Protein AF-A0A6C2YKM4-F1 (afdb_monomer_lite)

Organism: NCBI:txid692036

Secondary structure (DSSP, 8-state):
-PPPP-PPPP----HHHHHHHHHHHHHHHHHHHSPP-HHHHHHHH-SHHHHHHHHHHHHHHHHHHHHHHHHHS---HHHHHHHHHHHHHHHHHHHHHHGGGTPPP-HHHHHHHHHHHHHHHHHHHS--TTTS-----PPPPP-

Foldseek 3Di:
DDDDDDDPDAQDFPPVLVVVLVVLLVVVLCVLQDDDDPVVLCVPQNDPVRSVVVVLVCLLQSLLVSLLSLLPGRDPPVSSVVSLVVQLVVLQVSLVSSVVNPDHRDPVSSVSNVNSNVVSVVVSPDPPVPVPPDDPPPDPDDD

Radius of gyration: 21.61 Å; chains: 1; bounding box: 68×40×67 Å

Structure (mmCIF, N/CA/C/O backbone):
data_AF-A0A6C2YKM4-F1
#
_entry.id   AF-A0A6C2YKM4-F1
#
loop_
_atom_site.group_PDB
_atom_site.id
_atom_site.type_symbol
_atom_site.label_atom_id
_atom_site.label_alt_id
_atom_site.label_comp_id
_atom_site.label_asym_id
_atom_site.label_entity_id
_atom_site.label_seq_id
_atom_site.pdbx_PDB_ins_code
_atom_site.Cartn_x
_atom_site.Cartn_y
_atom_site.Cartn_z
_atom_site.occupancy
_atom_site.B_iso_or_equiv
_atom_site.auth_seq_id
_atom_site.auth_comp_id
_atom_site.auth_asym_id
_atom_site.auth_atom_id
_atom_site.pdbx_PDB_model_num
ATOM 1 N N . MET A 1 1 ? -35.076 10.385 41.468 1.00 75.00 1 MET A N 1
ATOM 2 C CA . MET A 1 1 ? -34.398 9.141 41.045 1.00 75.00 1 MET A CA 1
ATOM 3 C C . MET A 1 1 ? -33.679 9.473 39.742 1.00 75.00 1 MET A C 1
ATOM 5 O O . MET A 1 1 ? -34.368 9.741 38.770 1.00 75.00 1 MET A O 1
ATOM 9 N N . MET A 1 2 ? -32.351 9.639 39.740 1.00 77.88 2 MET A N 1
ATOM 10 C CA . MET A 1 2 ? -31.597 9.897 38.499 1.00 77.88 2 MET A CA 1
ATOM 11 C C . MET A 1 2 ? -31.280 8.558 37.834 1.00 77.88 2 MET A C 1
ATOM 13 O O . MET A 1 2 ? -30.784 7.659 38.513 1.00 77.88 2 MET A O 1
ATOM 17 N N . GLU A 1 3 ? -31.559 8.417 36.538 1.00 72.44 3 GLU A N 1
ATOM 18 C CA . GLU A 1 3 ? -31.054 7.278 35.771 1.00 72.44 3 GLU A CA 1
ATOM 19 C C . GLU A 1 3 ? -29.518 7.331 35.713 1.00 72.44 3 GLU A C 1
ATOM 21 O O . GLU A 1 3 ? -28.947 8.400 35.470 1.00 72.44 3 GLU A O 1
ATOM 26 N N . PRO A 1 4 ? -28.827 6.201 35.941 1.00 82.44 4 PRO A N 1
ATOM 27 C CA . PRO A 1 4 ? -27.382 6.145 35.810 1.00 82.44 4 PRO A CA 1
ATOM 28 C C . PRO A 1 4 ? -26.966 6.386 34.348 1.00 82.44 4 PRO A C 1
ATOM 30 O O . PRO A 1 4 ? -27.645 5.925 33.427 1.00 82.44 4 PRO A O 1
ATOM 33 N N . PRO A 1 5 ? -25.836 7.075 34.108 1.00 83.31 5 PRO A N 1
ATOM 34 C CA . PRO A 1 5 ? -25.345 7.337 32.762 1.00 83.31 5 PRO A CA 1
ATOM 35 C C . PRO A 1 5 ? -25.092 6.021 32.016 1.00 83.31 5 PRO A C 1
ATOM 37 O O . PRO A 1 5 ? -24.329 5.166 32.468 1.00 83.31 5 PRO A O 1
ATOM 40 N N . ILE A 1 6 ? -25.734 5.865 30.856 1.00 82.50 6 ILE A N 1
ATOM 41 C CA . ILE A 1 6 ? -25.564 4.699 29.985 1.00 82.50 6 ILE A CA 1
ATOM 42 C C . ILE A 1 6 ? -24.111 4.672 29.504 1.00 82.50 6 ILE A C 1
ATOM 44 O O . ILE A 1 6 ? -23.688 5.519 28.715 1.00 82.50 6 ILE A O 1
ATOM 48 N N . ALA A 1 7 ? -23.337 3.692 29.973 1.00 81.50 7 ALA A N 1
ATOM 49 C CA . ALA A 1 7 ? -21.963 3.511 29.530 1.00 81.50 7 ALA A CA 1
ATOM 50 C C . ALA A 1 7 ? -21.922 3.269 28.005 1.00 81.50 7 ALA A C 1
ATOM 52 O O . ALA A 1 7 ? -22.708 2.462 27.489 1.00 81.50 7 ALA A O 1
ATOM 53 N N . PRO A 1 8 ? -21.018 3.933 27.260 1.00 76.50 8 PRO A N 1
ATOM 54 C CA . PRO A 1 8 ? -20.894 3.721 25.826 1.00 76.50 8 PRO A CA 1
ATOM 55 C C . PRO A 1 8 ? -20.574 2.251 25.547 1.00 76.50 8 PRO A C 1
ATOM 57 O O . PRO A 1 8 ? -19.627 1.686 26.099 1.00 76.50 8 PRO A O 1
ATOM 60 N N . ARG A 1 9 ? -21.378 1.615 24.686 1.00 69.19 9 ARG A N 1
ATOM 61 C CA . ARG A 1 9 ? -21.149 0.219 24.302 1.00 69.19 9 ARG A CA 1
ATOM 62 C C . ARG A 1 9 ? -19.767 0.102 23.647 1.00 69.19 9 ARG A C 1
ATOM 64 O O . ARG A 1 9 ? -19.455 0.903 22.764 1.00 69.19 9 ARG A O 1
ATOM 71 N N . PRO A 1 10 ? -18.946 -0.891 24.026 1.00 67.56 10 PRO A N 1
ATOM 72 C CA . PRO A 1 10 ? -17.662 -1.102 23.377 1.00 67.56 10 PRO A CA 1
ATOM 73 C C . PRO A 1 10 ? -17.886 -1.391 21.888 1.00 67.56 10 PRO A C 1
ATOM 75 O O . PRO A 1 10 ? -18.655 -2.287 21.530 1.00 67.56 10 PRO A O 1
ATOM 78 N N . ASN A 1 11 ? -17.214 -0.628 21.022 1.00 68.12 11 ASN A N 1
ATOM 79 C CA . ASN A 1 11 ? -17.218 -0.863 19.579 1.00 68.12 11 ASN A CA 1
ATOM 80 C C . ASN A 1 11 ? -16.630 -2.251 19.310 1.00 68.12 11 ASN A C 1
ATOM 82 O O . ASN A 1 11 ? -15.418 -2.451 19.405 1.00 68.12 11 ASN A O 1
ATOM 86 N N . ARG A 1 12 ? -17.485 -3.225 18.989 1.00 66.81 12 ARG A N 1
ATOM 87 C CA . ARG A 1 12 ? -17.019 -4.537 18.545 1.00 66.81 12 ARG A CA 1
ATOM 88 C C . ARG A 1 12 ? -16.409 -4.376 17.151 1.00 66.81 12 ARG A C 1
ATOM 90 O O . ARG A 1 12 ? -17.047 -3.769 16.292 1.00 66.81 12 ARG A O 1
ATOM 97 N N . PRO A 1 13 ? -15.202 -4.908 16.902 1.00 64.81 13 PRO A N 1
ATOM 98 C CA . PRO A 1 13 ? -14.590 -4.817 15.587 1.00 64.81 13 PRO A CA 1
ATOM 99 C C . PRO A 1 13 ? -15.487 -5.519 14.564 1.00 64.81 13 PRO A C 1
ATOM 101 O O . PRO A 1 13 ? -15.888 -6.672 14.755 1.00 64.81 13 PRO A O 1
ATOM 104 N N . HIS A 1 14 ? -15.809 -4.826 13.471 1.00 78.31 14 HIS A N 1
ATOM 105 C CA . HIS A 1 14 ? -16.572 -5.411 12.373 1.00 78.31 14 HIS A CA 1
ATOM 106 C C . HIS A 1 14 ? -15.719 -6.458 11.652 1.00 78.31 14 HIS A C 1
ATOM 108 O O . HIS A 1 14 ? -14.933 -6.140 10.759 1.00 78.31 14 HIS A O 1
ATOM 114 N N . ARG A 1 15 ? -15.897 -7.725 12.044 1.00 86.81 15 ARG A N 1
ATOM 115 C CA . ARG A 1 15 ? -15.154 -8.882 11.517 1.00 86.81 15 ARG A CA 1
ATOM 116 C C . ARG A 1 15 ? -15.182 -8.959 9.987 1.00 86.81 15 ARG A C 1
ATOM 118 O O . ARG A 1 15 ? -14.163 -9.275 9.392 1.00 86.81 15 ARG A O 1
ATOM 125 N N . GLY A 1 16 ? -16.307 -8.607 9.358 1.00 91.69 16 GLY A N 1
ATOM 126 C CA . GLY A 1 16 ? -16.441 -8.605 7.896 1.00 91.69 16 GLY A CA 1
ATOM 127 C C . GLY A 1 16 ? -15.532 -7.590 7.195 1.00 91.69 16 GLY A C 1
ATOM 128 O O . GLY A 1 16 ? -14.876 -7.934 6.220 1.00 91.69 16 GLY A O 1
ATOM 129 N N . GLY A 1 17 ? -15.429 -6.365 7.723 1.00 92.06 17 GLY A N 1
ATOM 130 C CA . GLY A 1 17 ? -14.551 -5.338 7.152 1.00 92.06 17 GLY A CA 1
ATOM 131 C C . GLY A 1 17 ? -13.072 -5.691 7.308 1.00 92.06 17 GLY A C 1
ATOM 132 O O . GLY A 1 17 ? -12.294 -5.515 6.376 1.00 92.06 17 GLY A O 1
ATOM 133 N N . LEU A 1 18 ? -12.698 -6.258 8.460 1.00 93.62 18 LEU A N 1
ATOM 134 C CA . LEU A 1 18 ? -11.339 -6.750 8.687 1.00 93.62 18 LEU A CA 1
ATOM 135 C C . LEU A 1 18 ? -10.991 -7.921 7.759 1.00 93.62 18 LEU A C 1
ATOM 137 O O . LEU A 1 18 ? -9.912 -7.925 7.178 1.00 93.62 18 LEU A O 1
ATOM 141 N N . LEU A 1 19 ? -11.900 -8.888 7.601 1.00 95.62 19 LEU A N 1
ATOM 142 C CA . LEU A 1 19 ? -11.707 -10.013 6.689 1.00 95.62 19 LEU A CA 1
ATOM 143 C C . LEU A 1 19 ? -11.518 -9.521 5.251 1.00 95.62 19 LEU A C 1
ATOM 145 O O . LEU A 1 19 ? -10.563 -9.919 4.595 1.00 95.62 19 LEU A O 1
ATOM 149 N N . LEU A 1 20 ? -12.378 -8.609 4.789 1.00 95.81 20 LEU A N 1
ATOM 150 C CA . LEU A 1 20 ? -12.256 -8.003 3.465 1.00 95.81 20 LEU A CA 1
ATOM 151 C C . LEU A 1 20 ? -10.909 -7.290 3.289 1.00 95.81 20 LEU A C 1
ATOM 153 O O . LEU A 1 20 ? -10.250 -7.476 2.271 1.00 95.81 20 LEU A O 1
ATOM 157 N N . PHE A 1 21 ? -10.476 -6.518 4.288 1.00 96.12 21 PHE A N 1
ATOM 158 C CA . PHE A 1 21 ? -9.173 -5.856 4.263 1.00 96.12 21 PHE A CA 1
ATOM 159 C C . PHE A 1 21 ? -8.021 -6.852 4.132 1.00 96.12 21 PHE A C 1
ATOM 161 O O . PHE A 1 21 ? -7.154 -6.659 3.287 1.00 96.12 21 PHE A O 1
ATOM 168 N N . VAL A 1 22 ? -8.026 -7.929 4.921 1.00 97.38 22 VAL A N 1
ATOM 169 C CA . VAL A 1 22 ? -6.989 -8.970 4.857 1.00 97.38 22 VAL A CA 1
ATOM 170 C C . VAL A 1 22 ? -6.984 -9.663 3.495 1.00 97.38 22 VAL A C 1
ATOM 172 O O . VAL A 1 22 ? -5.915 -9.859 2.927 1.00 97.38 22 VAL A O 1
ATOM 175 N N . LEU A 1 23 ? -8.157 -9.994 2.948 1.00 97.88 23 LEU A N 1
ATOM 176 C CA . LEU A 1 23 ? -8.268 -10.633 1.635 1.00 97.88 23 LEU A CA 1
ATOM 177 C C . LEU A 1 23 ? -7.737 -9.732 0.515 1.00 97.88 23 LEU A C 1
ATOM 179 O O . LEU A 1 23 ? -6.979 -10.198 -0.331 1.00 97.88 23 LEU A O 1
ATOM 183 N N . ILE A 1 24 ? -8.090 -8.443 0.525 1.00 97.81 24 ILE A N 1
ATOM 184 C CA . ILE A 1 24 ? -7.601 -7.486 -0.476 1.00 97.81 24 ILE A CA 1
ATOM 185 C C . ILE A 1 24 ? -6.102 -7.246 -0.301 1.00 97.81 24 ILE A C 1
ATOM 187 O O . ILE A 1 24 ? -5.388 -7.203 -1.298 1.00 97.81 24 ILE A O 1
ATOM 191 N N . LEU A 1 25 ? -5.608 -7.130 0.936 1.00 97.94 25 LEU A N 1
ATOM 192 C CA . LEU A 1 25 ? -4.178 -6.984 1.199 1.00 97.94 25 LEU A CA 1
ATOM 193 C C . LEU A 1 25 ? -3.405 -8.194 0.666 1.00 97.94 25 LEU A C 1
ATOM 195 O O . LEU A 1 25 ? -2.441 -8.007 -0.061 1.00 97.94 25 LEU A O 1
ATOM 199 N N . ALA A 1 26 ? -3.868 -9.415 0.944 1.00 97.88 26 ALA A N 1
ATOM 200 C CA . ALA A 1 26 ? -3.243 -10.634 0.441 1.00 97.88 26 ALA A CA 1
ATOM 201 C C . ALA A 1 26 ? -3.269 -10.710 -1.095 1.00 97.88 26 ALA A C 1
ATOM 203 O O . ALA A 1 26 ? -2.247 -11.004 -1.715 1.00 97.88 26 ALA A O 1
ATOM 204 N N . ALA A 1 27 ? -4.409 -10.400 -1.722 1.00 97.62 27 ALA A N 1
ATOM 205 C CA . ALA A 1 27 ? -4.521 -10.349 -3.180 1.00 97.62 27 ALA A CA 1
ATOM 206 C C . ALA A 1 27 ? -3.569 -9.306 -3.787 1.00 97.62 27 ALA A C 1
ATOM 208 O O . ALA A 1 27 ? -2.927 -9.565 -4.803 1.00 97.62 27 ALA A O 1
ATOM 209 N N . TRP A 1 28 ? -3.432 -8.150 -3.136 1.00 97.62 28 TRP A N 1
ATOM 210 C CA . TRP A 1 28 ? -2.489 -7.107 -3.522 1.00 97.62 28 TRP A CA 1
ATOM 211 C C . TRP A 1 28 ? -1.033 -7.571 -3.404 1.00 97.62 28 TRP A C 1
ATOM 213 O O . TRP A 1 28 ? -0.261 -7.379 -4.339 1.00 97.62 28 TRP A O 1
ATOM 223 N N . THR A 1 29 ? -0.660 -8.250 -2.313 1.00 96.25 29 THR A N 1
ATOM 224 C CA . THR A 1 29 ? 0.680 -8.8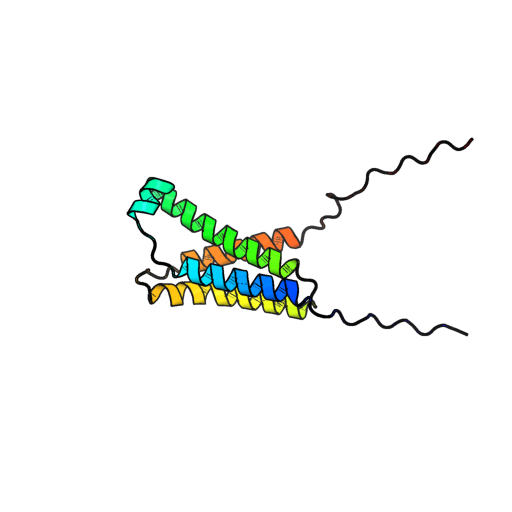39 -2.144 1.00 96.25 29 THR A CA 1
ATOM 225 C C . THR A 1 29 ? 0.998 -9.832 -3.262 1.00 96.25 29 THR A C 1
ATOM 227 O O . THR A 1 29 ? 2.083 -9.778 -3.841 1.00 96.25 29 THR A O 1
ATOM 230 N N . VAL A 1 30 ? 0.046 -10.711 -3.598 1.00 95.94 30 VAL A N 1
ATOM 231 C CA . VAL A 1 30 ? 0.200 -11.674 -4.697 1.00 95.94 30 VAL A CA 1
ATOM 232 C C . VAL A 1 30 ? 0.383 -10.944 -6.025 1.00 95.94 30 VAL A C 1
ATOM 234 O O . VAL A 1 30 ? 1.302 -11.273 -6.764 1.00 95.94 30 VAL A O 1
ATOM 237 N N . ALA A 1 31 ? -0.428 -9.924 -6.310 1.00 94.00 31 ALA A N 1
ATOM 238 C CA . ALA A 1 31 ? -0.314 -9.141 -7.539 1.00 94.00 31 ALA A CA 1
ATOM 239 C C . ALA A 1 31 ? 1.030 -8.394 -7.655 1.00 94.00 31 ALA A C 1
ATOM 241 O O . ALA A 1 31 ? 1.589 -8.316 -8.746 1.00 94.00 31 ALA A O 1
ATOM 242 N N . LEU A 1 32 ? 1.575 -7.880 -6.546 1.00 92.38 32 LEU A N 1
ATOM 243 C CA . LEU A 1 32 ? 2.895 -7.235 -6.522 1.00 92.38 32 LEU A CA 1
ATOM 244 C C . LEU A 1 32 ? 4.030 -8.221 -6.830 1.00 92.38 32 LEU A C 1
ATOM 246 O O . LEU A 1 32 ? 4.969 -7.879 -7.553 1.00 92.38 32 LEU A O 1
ATOM 250 N N . CYS A 1 33 ? 3.937 -9.435 -6.285 1.00 93.50 33 CYS A N 1
ATOM 251 C CA . CYS A 1 33 ? 4.947 -10.480 -6.459 1.00 93.50 33 CYS A CA 1
ATOM 252 C C . CYS A 1 33 ? 4.781 -11.266 -7.765 1.00 93.50 33 CYS A C 1
ATOM 254 O O . CYS A 1 33 ? 5.707 -11.961 -8.179 1.00 93.50 33 CYS A O 1
ATOM 256 N N . ALA A 1 34 ? 3.618 -11.177 -8.412 1.00 92.06 34 ALA A N 1
ATOM 257 C CA . ALA A 1 34 ? 3.353 -11.895 -9.643 1.00 92.06 34 ALA A CA 1
ATOM 258 C C . ALA A 1 34 ? 4.321 -11.437 -10.751 1.00 92.06 34 ALA A C 1
ATOM 260 O O . ALA A 1 34 ? 4.496 -10.229 -10.968 1.00 92.06 34 ALA A O 1
ATOM 261 N N . PRO A 1 35 ? 4.947 -12.379 -11.478 1.00 88.31 35 PRO A N 1
ATOM 262 C CA . PRO A 1 35 ? 5.768 -12.034 -12.624 1.00 88.31 35 PRO A CA 1
ATOM 263 C C . PRO A 1 35 ? 4.897 -11.344 -13.677 1.00 88.31 35 PRO A C 1
ATOM 265 O O . PRO A 1 35 ? 3.812 -1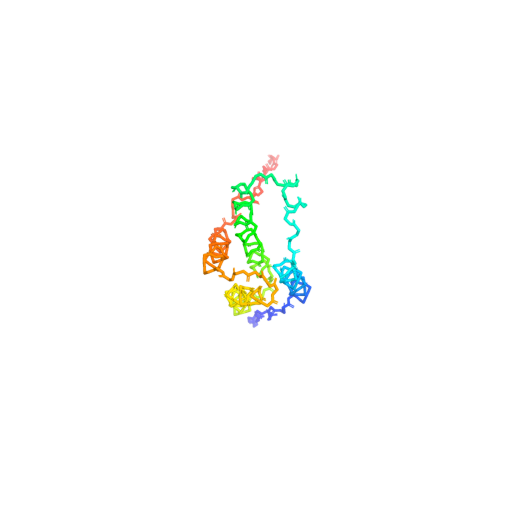1.812 -14.020 1.00 88.31 35 PRO A O 1
ATOM 268 N N . VAL A 1 36 ? 5.377 -10.211 -14.187 1.00 85.38 36 VAL A N 1
ATOM 269 C CA . VAL A 1 36 ? 4.682 -9.460 -15.235 1.00 85.38 36 VAL A CA 1
ATOM 270 C C . VAL A 1 36 ? 5.255 -9.851 -16.585 1.00 85.38 36 VAL A C 1
ATOM 272 O O . VAL A 1 36 ? 6.430 -9.599 -16.861 1.00 85.38 36 VAL A O 1
ATOM 275 N N . ASP A 1 37 ? 4.402 -10.405 -17.442 1.00 89.94 37 ASP A N 1
ATOM 276 C CA . ASP A 1 37 ? 4.723 -10.607 -18.847 1.00 89.94 37 ASP A CA 1
ATOM 277 C C . ASP A 1 37 ? 4.862 -9.247 -19.550 1.00 89.94 37 ASP A C 1
ATOM 279 O O . ASP A 1 37 ? 3.908 -8.478 -19.697 1.00 89.94 37 ASP A O 1
ATOM 283 N N . GLN A 1 38 ? 6.087 -8.937 -19.972 1.00 88.75 38 GLN A N 1
ATOM 284 C CA . GLN A 1 38 ? 6.416 -7.670 -20.616 1.00 88.75 38 GLN A CA 1
ATOM 285 C C . GLN A 1 38 ? 5.791 -7.536 -22.006 1.00 88.75 38 GLN A C 1
ATOM 287 O O . GLN A 1 38 ? 5.596 -6.402 -22.450 1.00 88.75 38 GLN A O 1
ATOM 292 N N . SER A 1 39 ? 5.486 -8.651 -22.677 1.00 92.06 39 SER A N 1
ATOM 293 C CA . SER A 1 39 ? 4.827 -8.654 -23.982 1.00 92.06 39 SER A CA 1
ATOM 294 C C . SER A 1 39 ? 3.348 -8.293 -23.834 1.00 92.06 39 SER A C 1
ATOM 296 O O . SER A 1 39 ? 2.916 -7.282 -24.388 1.00 92.06 39 SER A O 1
ATOM 298 N N . ALA A 1 40 ? 2.627 -8.989 -22.950 1.00 92.56 40 ALA A N 1
ATOM 299 C CA . ALA A 1 40 ? 1.242 -8.673 -22.607 1.00 92.56 40 ALA A CA 1
ATOM 300 C C . ALA A 1 40 ? 1.094 -7.245 -22.050 1.00 92.56 40 ALA A C 1
ATOM 302 O O . ALA A 1 40 ? 0.176 -6.512 -22.413 1.00 92.56 40 ALA A O 1
ATOM 303 N N . ALA A 1 41 ? 2.032 -6.790 -21.209 1.00 90.44 41 ALA A N 1
ATOM 304 C CA . ALA A 1 41 ? 2.023 -5.418 -20.706 1.00 90.44 41 ALA A CA 1
ATOM 305 C C . ALA A 1 41 ? 2.257 -4.378 -21.817 1.00 90.44 41 ALA A C 1
ATOM 307 O O . ALA A 1 41 ? 1.681 -3.287 -21.767 1.00 90.44 41 ALA A O 1
ATOM 308 N N . ALA A 1 42 ? 3.122 -4.677 -22.794 1.00 93.12 42 ALA A N 1
ATOM 309 C CA . ALA A 1 42 ? 3.356 -3.797 -23.939 1.00 93.12 42 ALA A CA 1
ATOM 310 C C . ALA A 1 42 ? 2.107 -3.681 -24.817 1.00 93.12 42 ALA A C 1
ATOM 312 O O . ALA A 1 42 ? 1.784 -2.578 -25.245 1.00 93.12 42 ALA A O 1
ATOM 313 N N . GLU A 1 43 ? 1.395 -4.785 -25.032 1.00 95.62 43 GLU A N 1
ATOM 314 C CA . GLU A 1 43 ? 0.142 -4.807 -25.786 1.00 95.62 43 GLU A CA 1
ATOM 315 C C . GLU A 1 43 ? -0.974 -4.037 -25.063 1.00 95.62 43 GLU A C 1
ATOM 317 O O . GLU A 1 43 ? -1.618 -3.174 -25.656 1.00 95.62 43 GLU A O 1
ATOM 322 N N . ALA A 1 44 ? -1.156 -4.277 -23.761 1.00 94.56 44 ALA A N 1
ATOM 323 C CA . ALA A 1 44 ? -2.254 -3.690 -22.995 1.00 94.56 44 ALA A CA 1
ATOM 324 C C . ALA A 1 44 ? -2.067 -2.195 -22.685 1.00 94.56 44 ALA A C 1
ATOM 326 O O . ALA A 1 44 ? -3.029 -1.427 -22.684 1.00 94.56 44 ALA A O 1
ATOM 327 N N . ILE A 1 45 ? -0.839 -1.768 -22.369 1.00 95.19 45 ILE A N 1
ATOM 328 C CA . ILE A 1 45 ? -0.565 -0.399 -21.902 1.00 95.19 45 ILE A CA 1
ATOM 329 C C . ILE A 1 45 ? 0.129 0.421 -22.993 1.00 95.19 45 ILE A C 1
ATOM 331 O O . ILE A 1 45 ? -0.192 1.598 -23.181 1.00 95.19 45 ILE A O 1
ATOM 335 N N . GLY A 1 46 ? 1.078 -0.174 -23.717 1.00 94.81 46 GLY A N 1
ATOM 336 C CA . GLY A 1 46 ? 1.844 0.479 -24.777 1.00 94.81 46 GLY A CA 1
ATOM 337 C C . GLY A 1 46 ? 3.324 0.705 -24.424 1.00 94.81 46 GLY A C 1
ATOM 338 O O . GLY A 1 46 ? 3.960 -0.131 -23.770 1.00 94.81 46 GLY A O 1
ATOM 339 N N . PRO A 1 47 ? 3.926 1.826 -24.870 1.00 94.25 47 PRO A N 1
ATOM 340 C CA . PRO A 1 47 ? 5.374 2.010 -24.830 1.00 94.25 47 PRO A CA 1
ATOM 341 C C . PRO A 1 47 ? 5.936 2.041 -23.395 1.00 94.25 47 PRO A C 1
ATOM 343 O O . PRO A 1 47 ? 5.210 2.363 -22.448 1.00 94.25 47 PRO A O 1
ATOM 346 N N . PRO A 1 48 ? 7.243 1.758 -23.205 1.00 91.56 48 PRO A N 1
ATOM 347 C CA . PRO A 1 48 ? 7.883 1.672 -21.885 1.00 91.56 48 PRO A CA 1
ATOM 348 C C . PRO A 1 48 ? 7.625 2.876 -20.967 1.00 91.56 48 PRO A C 1
ATOM 350 O O . PRO A 1 48 ? 7.353 2.693 -19.783 1.00 91.56 48 PRO A O 1
ATOM 353 N N . GLY A 1 49 ? 7.636 4.099 -21.513 1.00 92.94 49 GLY A N 1
ATOM 354 C CA . GLY A 1 49 ? 7.366 5.311 -20.735 1.00 92.94 49 GLY A CA 1
ATOM 355 C C . GLY A 1 49 ? 5.967 5.316 -20.114 1.00 92.94 49 GLY A C 1
ATOM 356 O O . GLY A 1 49 ? 5.814 5.595 -18.930 1.00 92.94 49 GLY A O 1
ATOM 357 N N . ARG A 1 50 ? 4.937 4.922 -20.873 1.00 94.50 50 ARG A N 1
ATOM 358 C CA . ARG A 1 50 ? 3.567 4.841 -20.348 1.00 94.50 50 ARG A CA 1
ATOM 359 C C . ARG A 1 50 ? 3.433 3.726 -19.312 1.00 94.50 50 ARG A C 1
ATOM 361 O O . ARG A 1 50 ? 2.824 3.949 -18.271 1.00 94.50 50 ARG A O 1
ATOM 368 N N . ARG A 1 51 ? 4.048 2.563 -19.557 1.00 92.75 51 ARG A N 1
ATOM 369 C CA . ARG A 1 51 ? 4.092 1.448 -18.593 1.00 92.75 51 ARG A CA 1
ATOM 370 C C . ARG A 1 51 ? 4.706 1.858 -17.262 1.00 92.75 51 ARG A C 1
ATOM 372 O O . ARG A 1 51 ? 4.156 1.513 -16.223 1.00 92.75 51 ARG A O 1
ATOM 379 N N . PHE A 1 52 ? 5.780 2.646 -17.295 1.00 90.81 52 PHE A N 1
ATOM 380 C CA . PHE A 1 52 ? 6.400 3.197 -16.095 1.00 90.81 52 PHE A CA 1
ATOM 381 C C . PHE A 1 52 ? 5.418 4.052 -15.281 1.00 90.81 52 PHE A C 1
ATOM 383 O O . PHE A 1 52 ? 5.234 3.805 -14.093 1.00 90.81 52 PHE A O 1
ATOM 390 N N . TYR A 1 53 ? 4.739 5.021 -15.904 1.00 94.88 53 TYR A N 1
ATOM 391 C CA . TYR A 1 53 ? 3.780 5.870 -15.182 1.00 94.88 53 TYR A CA 1
ATOM 392 C C . TYR A 1 53 ? 2.569 5.090 -14.669 1.00 94.88 53 TYR A C 1
ATOM 394 O O . TYR A 1 53 ? 2.152 5.296 -13.530 1.00 94.88 53 TYR A O 1
ATOM 402 N N . VAL A 1 54 ? 2.029 4.173 -15.476 1.00 94.81 54 VAL A N 1
ATOM 403 C CA . VAL A 1 54 ? 0.899 3.325 -15.075 1.00 94.81 54 VAL A CA 1
ATOM 404 C C . VAL A 1 54 ? 1.279 2.454 -13.886 1.00 94.81 54 VAL A C 1
ATOM 406 O O . VAL A 1 54 ? 0.523 2.403 -12.919 1.00 94.81 54 VAL A O 1
ATOM 409 N N . SER A 1 55 ? 2.464 1.836 -13.895 1.00 91.56 55 SER A N 1
ATOM 410 C CA . SER A 1 55 ? 2.908 1.035 -12.757 1.00 91.56 55 SER A CA 1
ATOM 411 C C . SER A 1 55 ? 3.016 1.895 -11.495 1.00 91.56 55 SER A C 1
ATOM 413 O O . SER A 1 55 ? 2.536 1.489 -10.446 1.00 91.56 55 SER A O 1
ATOM 415 N N . LYS A 1 56 ? 3.561 3.117 -11.579 1.00 93.38 56 LYS A N 1
ATOM 416 C CA . LYS A 1 56 ? 3.668 4.011 -10.409 1.00 93.38 56 LYS A CA 1
ATOM 417 C C . LYS A 1 56 ? 2.303 4.467 -9.894 1.00 93.38 56 LYS A C 1
ATOM 419 O O . LYS A 1 56 ? 2.101 4.546 -8.685 1.00 93.38 56 LYS A O 1
ATOM 424 N N . LEU A 1 57 ? 1.353 4.721 -10.791 1.00 96.19 57 LEU A N 1
ATOM 425 C CA . LEU A 1 57 ? -0.012 5.071 -10.409 1.00 96.19 57 LEU A CA 1
ATOM 426 C C . LEU A 1 57 ? -0.720 3.908 -9.701 1.00 96.19 57 LEU A C 1
ATOM 428 O O . LEU A 1 57 ? -1.417 4.137 -8.716 1.00 96.19 57 LEU A O 1
ATOM 432 N N . ILE A 1 58 ? -0.507 2.673 -10.165 1.00 95.12 58 ILE A N 1
ATOM 433 C CA . ILE A 1 58 ? -1.059 1.457 -9.553 1.00 95.12 58 ILE A CA 1
ATOM 434 C C . ILE A 1 58 ? -0.634 1.343 -8.081 1.00 95.12 58 ILE A C 1
ATOM 436 O O . ILE A 1 58 ? -1.490 1.095 -7.237 1.00 95.12 58 ILE A O 1
ATOM 440 N N . HIS A 1 59 ? 0.632 1.619 -7.753 1.00 95.75 59 HIS A N 1
ATOM 441 C CA . HIS A 1 59 ? 1.118 1.655 -6.365 1.00 95.75 59 HIS A CA 1
ATOM 442 C C . HIS A 1 59 ? 0.362 2.676 -5.501 1.00 95.75 59 HIS A C 1
ATOM 444 O O . HIS A 1 59 ? -0.219 2.322 -4.471 1.00 95.75 59 HIS A O 1
ATOM 450 N N . ILE A 1 60 ? 0.279 3.929 -5.968 1.00 97.38 60 ILE A N 1
ATOM 451 C CA . ILE A 1 60 ? -0.428 5.005 -5.255 1.00 97.38 60 ILE A CA 1
ATOM 452 C C . ILE A 1 60 ? -1.897 4.623 -5.019 1.00 97.38 60 ILE A C 1
ATOM 454 O O . ILE A 1 60 ? -2.411 4.761 -3.906 1.00 97.38 60 ILE A O 1
ATOM 458 N N . VAL A 1 61 ? -2.581 4.134 -6.057 1.00 97.31 61 VAL A N 1
ATOM 459 C CA . VAL A 1 61 ? -4.007 3.786 -6.000 1.00 97.31 61 VAL A CA 1
ATOM 460 C C . VAL A 1 61 ? -4.248 2.561 -5.120 1.00 97.31 61 VAL A C 1
ATOM 462 O O . VAL A 1 61 ? -5.194 2.570 -4.331 1.00 97.31 61 VAL A O 1
ATOM 465 N N . GLY A 1 62 ? -3.404 1.532 -5.202 1.00 97.31 62 GLY A N 1
ATOM 466 C CA . GLY A 1 62 ? -3.528 0.312 -4.405 1.00 97.31 62 GLY A CA 1
ATOM 467 C C . GLY A 1 62 ? -3.420 0.591 -2.907 1.00 97.31 62 GLY A C 1
ATOM 468 O O . GLY A 1 62 ? -4.350 0.304 -2.146 1.00 97.31 62 GLY A O 1
ATOM 469 N N . TYR A 1 63 ? -2.339 1.252 -2.482 1.00 97.88 63 TYR A N 1
ATOM 470 C CA . TYR A 1 63 ? -2.143 1.610 -1.074 1.00 97.88 63 TYR A CA 1
ATOM 471 C C . TYR A 1 63 ? -3.127 2.674 -0.587 1.00 97.88 63 TYR A C 1
ATOM 473 O O . TYR A 1 63 ? -3.599 2.597 0.553 1.00 97.88 63 TYR A O 1
ATOM 481 N N . GLY A 1 64 ? -3.505 3.632 -1.437 1.00 97.62 64 GLY A N 1
ATOM 482 C CA . GLY A 1 64 ? -4.555 4.595 -1.113 1.00 97.62 64 GLY A CA 1
ATOM 483 C C . GLY A 1 64 ? -5.907 3.918 -0.860 1.00 97.62 64 GLY A C 1
ATOM 484 O O . GLY A 1 64 ? -6.578 4.220 0.129 1.00 97.62 64 GLY A O 1
ATOM 485 N N . SER A 1 65 ? -6.281 2.944 -1.693 1.00 97.31 65 SER A N 1
ATOM 486 C CA . SER A 1 65 ? -7.544 2.203 -1.564 1.00 97.31 65 SER A CA 1
ATOM 487 C C . SER A 1 65 ? -7.578 1.338 -0.304 1.00 97.31 65 SER A C 1
ATOM 489 O O . SER A 1 65 ? -8.555 1.376 0.444 1.00 97.31 65 SER A O 1
ATOM 491 N N . LEU A 1 66 ? -6.488 0.620 -0.011 1.00 97.50 66 LEU A N 1
ATOM 492 C CA . LEU A 1 66 ? -6.333 -0.152 1.228 1.00 97.50 66 LEU A CA 1
ATOM 493 C C . LEU A 1 66 ? -6.409 0.742 2.472 1.00 97.50 66 LEU A C 1
ATOM 495 O O . LEU A 1 66 ? -7.053 0.387 3.460 1.00 97.50 66 LEU A O 1
ATOM 499 N N . THR A 1 67 ? -5.800 1.927 2.411 1.00 97.00 67 THR A N 1
ATOM 500 C CA . THR A 1 67 ? -5.843 2.918 3.494 1.00 97.00 67 THR A CA 1
ATOM 501 C C . THR A 1 67 ? -7.260 3.436 3.725 1.00 97.00 67 THR A C 1
ATOM 503 O O . THR A 1 67 ? -7.704 3.531 4.870 1.00 97.00 67 THR A O 1
ATOM 506 N N . MET A 1 68 ? -7.996 3.735 2.651 1.00 95.12 68 MET A N 1
ATOM 507 C CA . MET A 1 68 ? -9.388 4.174 2.744 1.00 95.12 68 MET A CA 1
ATOM 508 C C . MET A 1 68 ? -10.275 3.073 3.331 1.00 95.12 68 MET A C 1
ATOM 510 O O . MET A 1 68 ? -11.052 3.332 4.249 1.00 95.12 68 MET A O 1
ATOM 514 N N . LEU A 1 69 ? -10.097 1.829 2.879 1.00 94.19 69 LEU A N 1
ATOM 515 C CA . LEU A 1 69 ? -10.800 0.677 3.435 1.00 94.19 69 LEU A CA 1
ATOM 516 C C . LEU A 1 69 ? -10.517 0.525 4.936 1.00 94.19 69 LEU A C 1
ATOM 518 O O . LEU A 1 69 ? -11.455 0.415 5.724 1.00 94.19 69 LEU A O 1
ATOM 522 N N . ALA A 1 70 ? -9.250 0.602 5.354 1.00 93.25 70 ALA A N 1
ATOM 523 C CA . ALA A 1 70 ? -8.866 0.561 6.766 1.00 93.25 70 ALA A CA 1
ATOM 524 C C . ALA A 1 70 ? -9.526 1.679 7.595 1.00 93.25 70 ALA A C 1
ATOM 526 O O . ALA A 1 70 ? -9.926 1.453 8.740 1.00 93.25 70 ALA A O 1
ATOM 527 N N . ALA A 1 71 ? -9.668 2.878 7.022 1.00 91.19 71 ALA A N 1
ATOM 528 C CA . ALA A 1 71 ? -10.319 4.011 7.671 1.00 91.19 71 ALA A CA 1
ATOM 529 C C . ALA A 1 71 ? -11.845 3.826 7.804 1.00 91.19 71 ALA A C 1
ATOM 531 O O . ALA A 1 71 ? -12.425 4.195 8.833 1.00 91.19 71 ALA A O 1
ATOM 532 N N . MET A 1 72 ? -12.475 3.203 6.803 1.00 90.25 72 MET A N 1
ATOM 533 C CA . MET A 1 72 ? -13.910 2.904 6.768 1.00 90.25 72 MET A CA 1
ATOM 534 C C . MET A 1 72 ? -14.325 1.774 7.715 1.00 90.25 72 MET A C 1
ATOM 536 O O . MET A 1 72 ? -15.485 1.737 8.125 1.00 90.25 72 MET A O 1
ATOM 540 N N . ILE A 1 73 ? -13.413 0.875 8.108 1.00 89.12 73 ILE A N 1
ATOM 541 C CA . ILE A 1 73 ? -13.729 -0.165 9.094 1.00 89.12 73 ILE A CA 1
ATOM 542 C C . ILE A 1 73 ? -14.111 0.518 10.422 1.00 89.12 73 ILE A C 1
ATOM 544 O O . ILE A 1 73 ? -13.310 1.279 10.991 1.00 89.12 73 ILE A O 1
ATOM 548 N N . PRO A 1 74 ? -15.322 0.263 10.956 1.00 78.81 74 PRO A N 1
ATOM 549 C CA . PRO A 1 74 ? -15.713 0.768 12.261 1.00 78.81 74 PRO A CA 1
ATOM 550 C C . PRO A 1 74 ? -14.912 0.001 13.316 1.00 78.81 74 PRO A C 1
ATOM 552 O O . PRO A 1 74 ? -15.190 -1.153 13.643 1.00 78.81 74 PRO A O 1
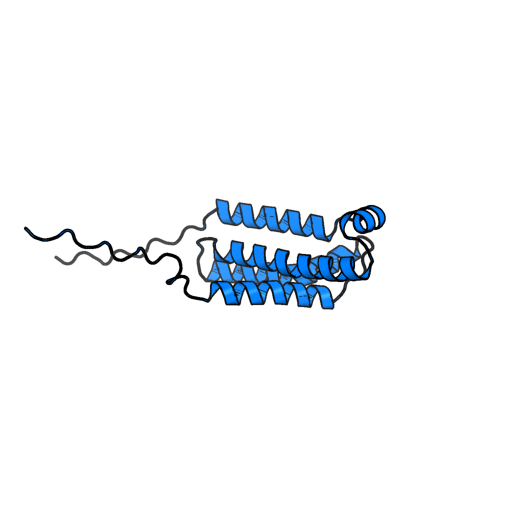ATOM 555 N N . ASN A 1 75 ? -13.841 0.630 13.784 1.00 73.69 75 ASN A N 1
ATOM 556 C CA . ASN A 1 75 ? -12.927 0.086 14.774 1.00 73.69 75 ASN A CA 1
ATOM 557 C C . ASN A 1 75 ? -12.530 1.190 15.757 1.00 73.69 75 ASN A C 1
ATOM 559 O O . ASN A 1 75 ? -12.735 2.381 15.498 1.00 73.69 75 ASN A O 1
ATOM 563 N N . SER A 1 76 ? -11.947 0.801 16.888 1.00 80.31 76 SER A N 1
ATOM 564 C CA . SER A 1 76 ? -11.328 1.752 17.804 1.00 80.31 76 SER A CA 1
ATOM 565 C C . SER A 1 76 ? -10.236 2.557 17.086 1.00 80.31 76 SER A C 1
ATOM 567 O O . SER A 1 76 ? -9.644 2.116 16.095 1.00 80.31 76 SER A O 1
ATOM 569 N N . LEU A 1 77 ? -9.930 3.749 17.605 1.00 83.00 77 LEU A N 1
ATOM 570 C CA . LEU A 1 77 ? -8.827 4.565 17.090 1.00 83.00 77 LEU A CA 1
ATOM 571 C C . LEU A 1 77 ? -7.500 3.787 17.091 1.00 83.00 77 LEU A C 1
ATOM 573 O O . LEU A 1 77 ? -6.705 3.921 16.164 1.00 83.00 77 LEU A O 1
ATOM 577 N N . GLN A 1 78 ? -7.291 2.944 18.107 1.00 86.75 78 GLN A N 1
ATOM 578 C CA . GLN A 1 78 ? -6.134 2.054 18.200 1.00 86.75 78 GLN A CA 1
ATOM 579 C C . GLN A 1 78 ? -6.123 1.021 17.068 1.00 86.75 78 GLN A C 1
ATOM 581 O O . GLN A 1 78 ? -5.101 0.860 16.410 1.00 86.75 78 GLN A O 1
ATOM 586 N N . GLY A 1 79 ? -7.262 0.388 16.774 1.00 87.75 79 GLY A N 1
ATOM 587 C CA . GLY A 1 79 ? -7.374 -0.569 15.676 1.00 87.75 79 GLY A CA 1
ATOM 588 C C . GLY A 1 79 ? -7.105 0.057 14.306 1.00 87.75 79 GLY A C 1
ATOM 589 O O . GLY A 1 79 ? -6.406 -0.529 13.487 1.00 87.75 79 GLY A O 1
ATOM 590 N N . ARG A 1 80 ? -7.572 1.289 14.070 1.00 89.62 80 ARG A N 1
ATOM 591 C CA . ARG A 1 80 ? -7.245 2.031 12.837 1.00 89.62 80 ARG A CA 1
ATOM 592 C C . ARG A 1 80 ? -5.753 2.338 12.730 1.00 89.62 80 ARG A C 1
ATOM 594 O O . ARG A 1 80 ? -5.167 2.129 11.675 1.00 89.62 80 ARG A O 1
ATOM 601 N N . ARG A 1 81 ? -5.126 2.798 13.820 1.00 92.56 81 ARG A N 1
ATOM 602 C CA . ARG A 1 81 ? -3.671 3.033 13.869 1.00 92.56 81 ARG A CA 1
ATOM 603 C C . ARG A 1 81 ? -2.885 1.752 13.602 1.00 92.56 81 ARG A C 1
ATOM 605 O O . ARG A 1 81 ? -1.894 1.806 12.887 1.00 92.56 81 ARG A O 1
ATOM 612 N N . PHE A 1 82 ? -3.349 0.621 14.127 1.00 94.69 82 PHE A N 1
ATOM 613 C CA . PHE A 1 82 ? -2.746 -0.680 13.864 1.00 94.69 82 PHE A CA 1
ATOM 614 C C . PHE A 1 82 ? -2.821 -1.058 12.378 1.00 94.69 82 PHE A C 1
ATOM 616 O O . PHE A 1 82 ? -1.800 -1.403 11.797 1.00 94.69 82 PHE A O 1
ATOM 623 N N . LEU A 1 83 ? -3.983 -0.923 11.728 1.00 94.94 83 LEU A N 1
ATOM 624 C CA . LEU A 1 83 ? -4.108 -1.204 10.290 1.00 94.94 83 LEU A CA 1
ATOM 625 C C . LEU A 1 83 ? -3.237 -0.276 9.430 1.00 94.94 83 LEU A C 1
ATOM 627 O O . LEU A 1 83 ? -2.634 -0.724 8.460 1.00 94.94 83 LEU A O 1
ATOM 631 N N . LEU A 1 84 ? -3.125 1.001 9.805 1.00 95.81 84 LEU A N 1
ATOM 632 C CA . LEU A 1 84 ? -2.209 1.932 9.142 1.00 95.81 84 LEU A CA 1
ATOM 633 C C . LEU A 1 84 ? -0.750 1.506 9.313 1.00 95.81 84 LEU A C 1
ATOM 635 O O . LEU A 1 84 ? -0.002 1.516 8.342 1.00 95.81 84 LEU A O 1
ATOM 639 N N . LEU A 1 85 ? -0.355 1.097 10.522 1.00 97.12 85 LEU A N 1
ATOM 640 C CA . LEU A 1 85 ? 0.986 0.576 10.778 1.00 97.12 85 LEU A CA 1
ATOM 641 C C . LEU A 1 85 ? 1.269 -0.663 9.920 1.00 97.12 85 LEU A C 1
ATOM 643 O O . LEU A 1 85 ? 2.342 -0.752 9.334 1.00 97.12 85 LEU A O 1
ATOM 647 N N . VAL A 1 86 ? 0.300 -1.574 9.788 1.00 97.69 86 VAL A N 1
ATOM 648 C CA . VAL A 1 86 ? 0.409 -2.737 8.895 1.00 97.69 86 VAL A CA 1
ATOM 649 C C . VAL A 1 86 ? 0.681 -2.299 7.456 1.00 97.69 86 VAL A C 1
ATOM 651 O O . VAL A 1 86 ? 1.606 -2.824 6.851 1.00 97.69 86 VAL A O 1
ATOM 654 N N . LEU A 1 87 ? -0.051 -1.320 6.911 1.00 98.00 87 LEU A N 1
ATOM 655 C CA . LEU A 1 87 ? 0.181 -0.833 5.541 1.00 98.00 87 LEU A CA 1
ATOM 656 C C . LEU A 1 87 ? 1.544 -0.154 5.372 1.00 98.00 87 LEU A C 1
ATOM 658 O O . LEU A 1 87 ? 2.220 -0.386 4.372 1.00 98.00 87 LEU A O 1
ATOM 662 N N . VAL A 1 88 ? 1.965 0.643 6.359 1.00 98.06 88 VAL A N 1
ATOM 663 C CA . VAL A 1 88 ? 3.280 1.299 6.357 1.00 98.06 88 VAL A CA 1
ATOM 664 C C . VAL A 1 88 ? 4.405 0.267 6.368 1.00 98.06 88 VAL A C 1
ATOM 666 O O . VAL A 1 88 ? 5.369 0.423 5.633 1.00 98.06 88 VAL A O 1
ATOM 669 N N . LEU A 1 89 ? 4.281 -0.808 7.149 1.00 98.19 89 LEU A N 1
ATOM 670 C CA . LEU A 1 89 ? 5.266 -1.894 7.161 1.00 98.19 89 LEU A CA 1
ATOM 671 C C . LEU A 1 89 ? 5.168 -2.787 5.916 1.00 98.19 89 LEU A C 1
ATOM 673 O O . LEU A 1 89 ? 6.178 -3.318 5.458 1.00 98.19 89 LEU A O 1
ATOM 677 N N . HIS A 1 90 ? 3.973 -2.935 5.343 1.00 98.00 90 HIS A N 1
ATOM 678 C CA . HIS A 1 90 ? 3.746 -3.753 4.157 1.00 98.00 90 HIS A CA 1
ATOM 679 C C . HIS A 1 90 ? 4.402 -3.168 2.897 1.00 98.00 90 HIS A C 1
ATOM 681 O O . HIS A 1 90 ? 4.857 -3.936 2.063 1.00 98.00 90 HIS A O 1
ATOM 687 N N . ALA A 1 91 ? 4.484 -1.841 2.739 1.00 97.06 91 ALA A N 1
ATOM 688 C CA . ALA A 1 91 ? 5.176 -1.193 1.609 1.00 97.06 91 ALA A CA 1
ATOM 689 C C . ALA A 1 91 ? 6.640 -1.657 1.419 1.00 97.06 91 ALA A C 1
ATOM 691 O O . ALA A 1 91 ? 6.936 -2.289 0.404 1.00 97.06 91 ALA A O 1
ATOM 692 N N . PRO A 1 92 ? 7.559 -1.462 2.385 1.00 97.56 92 PRO A N 1
ATOM 693 C CA . PRO A 1 92 ? 8.932 -1.942 2.248 1.00 97.56 92 PRO A CA 1
ATOM 694 C C . PRO A 1 92 ? 9.027 -3.474 2.241 1.00 97.56 92 PRO A C 1
ATOM 696 O O . PRO A 1 92 ? 9.894 -4.025 1.564 1.00 97.56 92 PRO A O 1
ATOM 699 N N . LEU A 1 93 ? 8.136 -4.175 2.955 1.00 96.62 93 LEU A N 1
ATOM 700 C CA . LEU A 1 93 ? 8.091 -5.638 2.925 1.00 96.62 93 LEU A CA 1
ATOM 701 C C . LEU A 1 93 ? 7.732 -6.164 1.526 1.00 96.62 93 LEU A C 1
ATOM 703 O O . LEU A 1 93 ? 8.338 -7.127 1.072 1.00 96.62 93 LEU A O 1
ATOM 707 N N . GLY A 1 94 ? 6.791 -5.530 0.825 1.00 94.75 94 GLY A N 1
ATOM 708 C CA . GLY A 1 94 ? 6.408 -5.899 -0.537 1.00 94.75 94 GLY A CA 1
ATOM 709 C C . GLY A 1 94 ? 7.563 -5.753 -1.527 1.00 94.75 94 GLY A C 1
ATOM 710 O O . GLY A 1 94 ? 7.785 -6.648 -2.338 1.00 94.75 94 GLY A O 1
ATOM 711 N N . GLU A 1 95 ? 8.345 -4.677 -1.425 1.00 94.44 95 GLU A N 1
ATOM 712 C CA . GLU A 1 95 ? 9.560 -4.488 -2.235 1.00 94.44 95 GLU A CA 1
ATOM 713 C C . GLU A 1 95 ? 10.644 -5.523 -1.916 1.00 94.44 95 GLU A C 1
ATOM 715 O O . GLU A 1 95 ? 11.270 -6.075 -2.821 1.00 94.44 95 GLU A O 1
ATOM 720 N N . PHE A 1 96 ? 10.836 -5.845 -0.635 1.00 94.94 96 PHE A N 1
ATOM 721 C CA . PHE A 1 96 ? 11.736 -6.924 -0.229 1.00 94.94 96 PHE A CA 1
ATOM 722 C C . PHE A 1 96 ? 11.303 -8.276 -0.816 1.00 94.94 96 PHE A C 1
ATOM 724 O O . PHE A 1 96 ? 12.130 -8.997 -1.370 1.00 94.94 96 PHE A O 1
ATOM 731 N N . LEU A 1 97 ? 10.006 -8.601 -0.751 1.00 93.81 97 LEU A N 1
ATOM 732 C CA . LEU A 1 97 ? 9.455 -9.845 -1.292 1.00 93.81 97 LEU A CA 1
ATOM 733 C C . LEU A 1 97 ? 9.597 -9.931 -2.816 1.00 93.81 97 LEU A C 1
ATOM 735 O O . LEU A 1 97 ? 9.965 -10.983 -3.331 1.00 93.81 97 LEU A O 1
ATOM 739 N N . GLN A 1 98 ? 9.385 -8.831 -3.540 1.00 92.00 98 GLN A N 1
ATOM 740 C CA . GLN A 1 98 ? 9.582 -8.769 -4.992 1.00 92.00 98 GLN A CA 1
ATOM 741 C C . GLN A 1 98 ? 11.012 -9.143 -5.424 1.0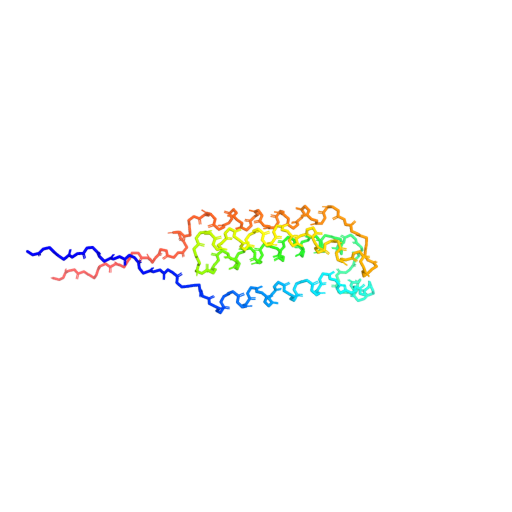0 92.00 98 GLN A C 1
ATOM 743 O O . GLN A 1 98 ? 11.189 -9.736 -6.492 1.00 92.00 98 GLN A O 1
ATOM 748 N N . GLY A 1 99 ? 12.016 -8.882 -4.578 1.00 91.75 99 GLY A N 1
ATOM 749 C CA . GLY A 1 99 ? 13.405 -9.299 -4.798 1.00 91.75 99 GLY A CA 1
ATOM 750 C C . GLY A 1 99 ? 13.586 -10.811 -4.973 1.00 91.75 99 GLY A C 1
ATOM 751 O O . GLY A 1 99 ? 14.473 -11.244 -5.706 1.00 91.75 99 GLY A O 1
ATOM 752 N N . PHE A 1 100 ? 12.710 -11.624 -4.374 1.00 92.06 100 PHE A N 1
ATOM 753 C CA . PHE A 1 100 ? 12.728 -13.084 -4.524 1.00 92.06 100 PHE A CA 1
ATOM 754 C C . PHE A 1 100 ? 12.089 -13.568 -5.834 1.00 92.06 100 PHE A C 1
ATOM 756 O O . PHE A 1 100 ? 12.289 -14.717 -6.217 1.00 92.06 100 PHE A O 1
ATOM 763 N N . PHE A 1 101 ? 11.363 -12.700 -6.546 1.00 88.75 101 PHE A N 1
ATOM 764 C CA . PHE A 1 101 ? 10.656 -13.012 -7.795 1.00 88.75 101 PHE A CA 1
ATOM 765 C C . PHE A 1 101 ? 11.281 -12.307 -9.008 1.00 88.75 101 PHE A C 1
ATOM 767 O O . PHE A 1 101 ? 10.587 -11.904 -9.941 1.00 88.75 101 PHE A O 1
ATOM 774 N N . SER A 1 102 ? 12.607 -12.136 -8.988 1.00 83.19 102 SER A N 1
ATOM 775 C CA . SER A 1 102 ? 13.389 -11.569 -10.099 1.00 83.19 102 SER A CA 1
ATOM 776 C C . SER A 1 102 ? 13.015 -10.130 -10.486 1.00 83.19 102 SER A C 1
ATOM 778 O O . SER A 1 102 ? 13.272 -9.703 -11.613 1.00 83.19 102 SER A O 1
ATOM 780 N N . ARG A 1 103 ? 12.443 -9.350 -9.560 1.00 85.94 103 ARG A N 1
ATOM 781 C CA . ARG A 1 103 ? 12.277 -7.897 -9.708 1.00 85.94 103 ARG A CA 1
ATOM 782 C C . ARG A 1 103 ? 13.337 -7.173 -8.889 1.00 85.94 103 ARG A C 1
ATOM 784 O O . ARG A 1 103 ? 13.716 -7.629 -7.818 1.00 85.94 103 ARG A O 1
ATOM 791 N N . THR A 1 104 ? 13.827 -6.042 -9.390 1.00 88.19 104 THR A N 1
ATOM 792 C CA . THR A 1 104 ? 14.771 -5.201 -8.647 1.00 88.19 104 THR A CA 1
ATOM 793 C C . THR A 1 104 ? 13.998 -4.344 -7.647 1.00 88.19 104 THR A C 1
ATOM 795 O O . THR A 1 104 ? 13.212 -3.507 -8.099 1.00 88.19 104 THR A O 1
ATOM 798 N N . PRO A 1 105 ? 14.221 -4.503 -6.328 1.00 87.69 105 PRO A N 1
ATOM 799 C CA . PRO A 1 105 ? 13.579 -3.653 -5.335 1.00 87.69 105 PRO A CA 1
ATOM 800 C C . PRO A 1 105 ? 13.939 -2.188 -5.572 1.00 87.69 105 PRO A C 1
ATOM 802 O O . PRO A 1 105 ? 15.099 -1.854 -5.840 1.00 87.69 105 PRO A O 1
ATOM 805 N N . ALA A 1 106 ? 12.960 -1.301 -5.452 1.00 91.38 106 ALA A N 1
ATOM 806 C CA . ALA A 1 106 ? 13.148 0.121 -5.672 1.00 91.38 106 ALA A CA 1
ATOM 807 C C . ALA A 1 106 ? 12.607 0.927 -4.492 1.00 91.38 106 ALA A C 1
ATOM 809 O O . ALA A 1 106 ? 11.404 1.017 -4.271 1.00 91.38 106 ALA A O 1
ATOM 810 N N . VAL A 1 107 ? 13.494 1.645 -3.793 1.00 94.75 107 VAL A N 1
ATOM 811 C CA . VAL A 1 107 ? 13.103 2.571 -2.707 1.00 94.75 107 VAL A CA 1
ATOM 812 C C . VAL A 1 107 ? 12.055 3.583 -3.181 1.00 94.75 107 VAL A C 1
ATOM 814 O O . VAL A 1 107 ? 11.155 3.954 -2.434 1.00 94.75 107 VAL A O 1
ATOM 817 N N . ARG A 1 108 ? 12.133 4.001 -4.451 1.00 94.12 108 ARG A N 1
ATOM 818 C CA . ARG A 1 108 ? 11.148 4.889 -5.076 1.00 94.12 108 ARG A CA 1
ATOM 819 C C . ARG A 1 108 ? 9.721 4.335 -5.009 1.00 94.12 108 ARG A C 1
ATOM 821 O O . ARG A 1 108 ? 8.797 5.129 -4.880 1.00 94.12 108 ARG A O 1
ATOM 828 N N . ASP A 1 109 ? 9.540 3.023 -5.083 1.00 93.25 109 ASP A N 1
ATOM 829 C CA . ASP A 1 109 ? 8.213 2.406 -5.103 1.00 93.25 109 ASP A CA 1
ATOM 830 C C . ASP A 1 109 ? 7.616 2.369 -3.690 1.00 93.25 109 ASP A C 1
ATOM 832 O O . ASP A 1 109 ? 6.471 2.780 -3.514 1.00 93.25 109 ASP A O 1
ATOM 836 N N . VAL A 1 110 ? 8.444 2.130 -2.663 1.00 96.62 110 VAL A N 1
ATOM 837 C CA . VAL A 1 110 ? 8.062 2.346 -1.251 1.00 96.62 110 VAL A CA 1
ATOM 838 C C . VAL A 1 110 ? 7.600 3.787 -1.004 1.00 96.62 110 VAL A C 1
ATOM 840 O O . VAL A 1 110 ? 6.599 4.026 -0.329 1.00 96.62 110 VAL A O 1
ATOM 843 N N . LEU A 1 111 ? 8.318 4.775 -1.551 1.00 97.25 111 LEU A N 1
ATOM 844 C CA . LEU A 1 111 ? 7.940 6.183 -1.396 1.00 97.25 111 LEU A CA 1
ATOM 845 C C . LEU A 1 111 ? 6.590 6.487 -2.058 1.00 97.25 111 LEU A C 1
ATOM 847 O O . LEU A 1 111 ? 5.801 7.251 -1.506 1.00 97.25 111 LEU A O 1
ATOM 851 N N . LEU A 1 112 ? 6.302 5.885 -3.214 1.00 96.00 112 LEU A N 1
ATOM 852 C CA . LEU A 1 112 ? 5.017 6.040 -3.898 1.00 96.00 112 LEU A CA 1
ATOM 853 C C . LEU A 1 112 ? 3.867 5.382 -3.129 1.00 96.00 112 LEU A C 1
ATOM 855 O O . LEU A 1 112 ? 2.786 5.969 -3.042 1.00 96.00 112 LEU A O 1
ATOM 859 N N . ASP A 1 113 ?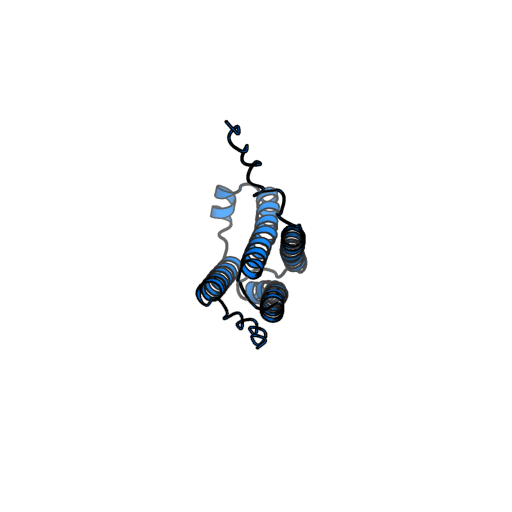 4.106 4.229 -2.508 1.00 96.56 113 ASP A N 1
ATOM 860 C CA . ASP A 1 113 ? 3.134 3.596 -1.615 1.00 96.56 113 ASP A CA 1
ATOM 861 C C . ASP A 1 113 ? 2.788 4.531 -0.447 1.00 96.56 113 ASP A C 1
ATOM 863 O O . ASP A 1 113 ? 1.613 4.778 -0.161 1.00 96.56 113 ASP A O 1
ATOM 867 N N . TYR A 1 114 ? 3.799 5.147 0.179 1.00 98.25 114 TYR A N 1
ATOM 868 C CA . TYR A 1 114 ? 3.594 6.139 1.240 1.00 98.25 114 TYR A CA 1
ATOM 869 C C . TYR A 1 114 ? 2.850 7.387 0.763 1.00 98.25 114 TYR A C 1
ATOM 871 O O . TYR A 1 114 ? 2.026 7.919 1.512 1.00 98.25 114 TYR A O 1
ATOM 879 N N . VAL A 1 115 ? 3.075 7.835 -0.476 1.00 98.00 115 VAL A N 1
ATOM 880 C CA . VAL A 1 115 ? 2.272 8.906 -1.087 1.00 98.00 115 VAL A CA 1
ATOM 881 C C . VAL A 1 115 ? 0.802 8.487 -1.170 1.00 98.00 115 VAL A C 1
ATOM 883 O O . VAL A 1 115 ? -0.065 9.257 -0.758 1.00 98.00 115 VAL A O 1
ATOM 886 N N . GLY A 1 116 ? 0.506 7.263 -1.617 1.00 97.19 116 GLY A N 1
ATOM 887 C CA . GLY A 1 116 ? -0.855 6.716 -1.641 1.00 97.19 116 GLY A CA 1
ATOM 888 C C . GLY A 1 116 ? -1.524 6.704 -0.265 1.00 97.19 116 GLY A C 1
ATOM 889 O O . GLY A 1 116 ? -2.637 7.218 -0.111 1.00 97.19 116 GLY A O 1
ATOM 890 N N . ILE A 1 117 ? -0.822 6.197 0.755 1.00 97.50 117 ILE A N 1
ATOM 891 C CA . ILE A 1 117 ? -1.297 6.197 2.150 1.00 97.50 117 ILE A CA 1
ATOM 892 C C . ILE A 1 117 ? -1.566 7.634 2.626 1.00 97.50 117 ILE A C 1
ATOM 894 O O . ILE A 1 117 ? -2.644 7.933 3.145 1.00 97.50 117 ILE A O 1
ATOM 898 N N . GLY A 1 118 ? -0.612 8.547 2.425 1.00 96.88 118 GLY A N 1
ATOM 899 C CA . GLY A 1 118 ? -0.712 9.939 2.862 1.00 96.88 118 GLY A CA 1
ATOM 900 C C . GLY A 1 118 ? -1.877 10.691 2.212 1.00 96.88 118 GLY A C 1
ATOM 901 O O . GLY A 1 118 ? -2.635 11.375 2.907 1.00 96.88 118 GLY A O 1
ATOM 902 N N . LEU A 1 119 ? -2.074 10.521 0.900 1.00 96.38 119 LEU A N 1
ATOM 903 C CA . LEU A 1 119 ? -3.193 11.115 0.165 1.00 96.38 119 LEU A CA 1
ATOM 904 C C . LEU A 1 119 ? -4.540 10.594 0.674 1.00 96.38 119 LEU A C 1
ATOM 906 O O . LEU A 1 119 ? -5.440 11.389 0.948 1.00 96.38 119 LEU A O 1
ATOM 910 N N . ALA A 1 120 ? -4.675 9.281 0.871 1.00 94.50 120 ALA A N 1
ATOM 911 C CA . ALA A 1 120 ? -5.901 8.696 1.408 1.00 94.50 120 ALA A CA 1
ATOM 912 C C . ALA A 1 120 ? -6.205 9.198 2.829 1.00 94.50 120 ALA A C 1
ATOM 914 O O . ALA A 1 120 ? -7.350 9.542 3.133 1.00 94.50 120 ALA A O 1
ATOM 915 N N . MET A 1 121 ? -5.186 9.325 3.686 1.00 93.62 121 MET A N 1
ATOM 916 C CA . MET A 1 121 ? -5.340 9.914 5.019 1.00 93.62 121 MET A CA 1
ATOM 917 C C . MET A 1 121 ? -5.787 11.378 4.959 1.00 93.62 121 MET A C 1
ATOM 919 O O . MET A 1 121 ? -6.629 11.790 5.761 1.00 93.62 121 MET A O 1
ATOM 923 N N . LEU A 1 122 ? -5.250 12.170 4.026 1.00 93.31 122 LEU A N 1
ATOM 924 C CA . LEU A 1 122 ? -5.646 13.566 3.839 1.00 93.31 122 LEU A CA 1
ATOM 925 C C . LEU A 1 122 ? -7.108 13.680 3.392 1.00 93.31 122 LEU A C 1
ATOM 927 O O . LEU A 1 122 ? -7.849 14.498 3.937 1.00 93.31 122 LEU A O 1
ATOM 931 N N . VAL A 1 123 ? -7.531 12.838 2.445 1.00 90.19 123 VAL A N 1
ATOM 932 C CA . VAL A 1 123 ? -8.923 12.771 1.974 1.00 90.19 123 VAL A CA 1
ATOM 933 C C . VAL A 1 123 ? -9.861 12.368 3.111 1.00 90.19 123 VAL A C 1
ATOM 935 O O . VAL A 1 123 ? -10.883 13.018 3.319 1.00 90.19 123 VAL A O 1
ATOM 938 N N . TRP A 1 124 ? -9.498 11.350 3.895 1.00 85.69 124 TRP A N 1
ATOM 939 C CA . TRP A 1 124 ? -10.308 10.878 5.020 1.00 85.69 124 TRP A CA 1
ATOM 940 C C . TRP A 1 124 ? -10.489 11.928 6.125 1.00 85.69 124 TRP A C 1
ATOM 942 O O . TRP A 1 124 ? -11.543 12.002 6.751 1.00 85.69 124 TRP A O 1
ATOM 952 N N . ARG A 1 125 ? -9.472 12.761 6.377 1.00 82.25 125 ARG A N 1
ATOM 953 C CA . ARG A 1 125 ? -9.529 13.817 7.403 1.00 82.25 125 ARG A CA 1
ATOM 954 C C . ARG A 1 125 ? -10.485 14.959 7.057 1.00 82.25 125 ARG A C 1
ATOM 956 O O . ARG A 1 125 ? -10.828 15.732 7.950 1.00 82.25 125 ARG A O 1
ATOM 963 N N . ARG A 1 126 ? -10.901 15.105 5.795 1.00 77.56 126 ARG A N 1
ATOM 964 C CA . ARG A 1 126 ? -11.836 16.166 5.409 1.00 77.56 126 ARG A CA 1
ATOM 965 C C . ARG A 1 126 ? -13.236 15.831 5.928 1.00 77.56 126 ARG A C 1
ATOM 967 O O . ARG A 1 126 ? -13.690 14.714 5.721 1.00 77.56 126 ARG A O 1
ATOM 974 N N . PRO A 1 127 ? -13.950 16.758 6.585 1.00 60.31 127 PRO A N 1
ATOM 975 C CA . PRO A 1 127 ? -15.321 16.507 7.005 1.00 60.31 127 PRO A CA 1
ATOM 976 C C . PRO A 1 127 ? -16.223 16.373 5.768 1.00 60.31 127 PRO A C 1
ATOM 978 O O . PRO A 1 127 ? -16.432 17.334 5.034 1.00 60.31 127 PRO A O 1
ATOM 981 N N . TRP A 1 128 ? -16.800 15.188 5.544 1.00 57.75 128 TRP A N 1
ATOM 982 C CA . TRP A 1 128 ? -17.736 14.899 4.438 1.00 57.75 128 TRP A CA 1
ATOM 983 C C . TRP A 1 128 ? -19.114 15.578 4.603 1.00 57.75 128 TRP A C 1
ATOM 985 O O . TRP A 1 128 ? -20.063 15.279 3.879 1.00 57.75 128 TRP A O 1
ATOM 995 N N . SER A 1 129 ? -19.242 16.520 5.541 1.00 52.72 129 SER A N 1
ATOM 996 C CA . SER A 1 129 ? -20.493 17.168 5.957 1.00 52.72 129 SER A CA 1
ATOM 997 C C . SER A 1 129 ? -21.147 18.057 4.890 1.00 52.72 129 SER A C 1
ATOM 999 O O . SER A 1 129 ? -22.211 18.615 5.152 1.00 52.72 129 SER A O 1
ATOM 1001 N N . GLY A 1 130 ? -20.546 18.194 3.705 1.00 52.12 130 GLY A N 1
ATOM 1002 C CA . GLY A 1 130 ? -21.126 18.886 2.550 1.00 52.12 130 GLY A CA 1
ATOM 1003 C C . GLY A 1 130 ? -21.766 17.971 1.500 1.00 52.12 130 GLY A C 1
ATOM 1004 O O . GLY A 1 130 ? -22.621 18.434 0.758 1.00 52.12 130 GLY A O 1
ATOM 1005 N N . ILE A 1 131 ? -21.403 16.683 1.441 1.00 57.78 131 ILE A N 1
ATOM 1006 C CA . ILE A 1 131 ? -21.806 15.792 0.330 1.00 57.78 131 ILE A CA 1
ATOM 1007 C C . ILE A 1 131 ? -23.198 15.178 0.556 1.00 57.78 131 ILE A C 1
ATOM 1009 O O . ILE A 1 131 ? -23.904 14.871 -0.397 1.00 57.78 131 ILE A O 1
ATOM 1013 N N . PHE A 1 132 ? -23.631 15.059 1.815 1.00 54.28 132 PHE A N 1
ATOM 1014 C CA . PHE A 1 132 ? -24.922 14.463 2.189 1.00 54.28 132 PHE A CA 1
ATOM 1015 C C . PHE A 1 132 ? -25.839 15.408 2.977 1.00 54.28 132 PHE A C 1
ATOM 1017 O O . PHE A 1 132 ? -26.738 14.941 3.681 1.00 54.28 132 PHE A O 1
ATOM 1024 N N . ARG A 1 133 ? -25.643 16.735 2.899 1.00 55.78 133 ARG A N 1
ATOM 1025 C CA . ARG A 1 133 ? -26.660 17.663 3.420 1.00 55.78 133 ARG A CA 1
ATOM 1026 C C . ARG A 1 133 ? -27.934 17.435 2.615 1.00 55.78 133 ARG A C 1
ATOM 1028 O O . ARG A 1 133 ? -28.001 17.812 1.450 1.00 55.78 133 ARG A O 1
ATOM 1035 N N . ARG A 1 134 ? -28.927 16.787 3.233 1.00 60.16 134 ARG A N 1
ATOM 1036 C CA . ARG A 1 134 ? -30.282 16.739 2.680 1.00 60.16 134 ARG A CA 1
ATOM 1037 C C . ARG A 1 134 ? -30.698 18.185 2.388 1.00 60.16 134 ARG A C 1
ATOM 1039 O O . ARG A 1 134 ? -30.446 19.037 3.249 1.00 60.16 134 ARG A O 1
ATOM 1046 N N . PRO A 1 135 ? -31.279 18.480 1.212 1.00 66.88 135 PRO A N 1
ATOM 1047 C CA . PRO A 1 135 ? -31.849 19.796 0.975 1.00 66.88 135 PRO A CA 1
ATOM 1048 C C . PRO A 1 135 ? -32.813 20.108 2.126 1.00 66.88 135 PRO A C 1
ATOM 1050 O O . PRO A 1 135 ? -33.477 19.178 2.605 1.00 66.88 135 PRO A O 1
ATOM 1053 N N . PRO A 1 136 ? -32.841 21.355 2.633 1.00 71.88 136 PRO A N 1
ATOM 1054 C CA . PRO A 1 136 ? -33.781 21.730 3.676 1.00 71.88 136 PRO A CA 1
ATOM 1055 C C . PRO A 1 136 ? -35.170 21.325 3.198 1.00 71.88 136 PRO A C 1
ATOM 1057 O O . PRO A 1 136 ? -35.635 21.796 2.164 1.00 71.88 136 PRO A O 1
ATOM 1060 N N . THR A 1 137 ? -35.785 20.374 3.898 1.00 78.19 137 THR A N 1
ATOM 1061 C CA . THR A 1 137 ? -37.165 19.986 3.638 1.00 78.19 137 THR A CA 1
ATOM 1062 C C . THR A 1 137 ? -37.997 21.238 3.836 1.00 78.19 137 THR A C 1
ATOM 1064 O O . THR A 1 137 ? -38.122 21.709 4.971 1.00 78.19 137 THR A O 1
ATOM 1067 N N . GLU A 1 138 ? -38.493 21.807 2.737 1.00 73.31 138 GLU A N 1
ATOM 1068 C CA . GLU A 1 138 ? -39.466 22.888 2.781 1.00 73.31 138 GLU A CA 1
ATOM 1069 C C . GLU A 1 138 ? -40.585 22.447 3.718 1.00 73.31 138 GLU A C 1
ATOM 1071 O O . GLU A 1 138 ? -41.186 21.381 3.564 1.00 73.31 138 GLU A O 1
ATOM 1076 N N . SER A 1 139 ? -40.787 23.226 4.775 1.00 76.62 139 SER A N 1
ATOM 1077 C CA . SER A 1 139 ? -41.884 22.977 5.696 1.00 76.62 139 SER A CA 1
ATOM 1078 C C . SER A 1 139 ? -43.176 23.191 4.909 1.00 76.62 139 SER A C 1
ATOM 1080 O O . SER A 1 139 ? -43.297 24.242 4.274 1.00 76.62 139 SER A O 1
ATOM 1082 N N . PRO A 1 140 ? -44.136 22.251 4.917 1.00 73.19 140 PRO A N 1
ATOM 1083 C CA . PRO A 1 140 ? -45.396 22.471 4.226 1.00 73.19 140 PRO A CA 1
ATOM 1084 C C . PRO A 1 140 ? -46.079 23.734 4.778 1.00 73.19 140 PRO A C 1
ATOM 1086 O O . PRO A 1 140 ? -45.969 24.012 5.981 1.00 73.19 140 PRO A O 1
ATOM 1089 N N . PRO A 1 141 ? -46.760 24.518 3.921 1.00 75.38 141 PRO A N 1
ATOM 1090 C CA . PRO A 1 141 ? -47.383 25.771 4.326 1.00 75.38 141 PRO A CA 1
ATOM 1091 C C . PRO A 1 141 ? -48.391 25.510 5.448 1.00 75.38 141 PRO A C 1
ATOM 1093 O O . PRO A 1 141 ? -49.263 24.647 5.321 1.00 75.38 141 PRO A O 1
ATOM 1096 N N . ARG A 1 142 ? -48.261 26.252 6.556 1.00 81.44 1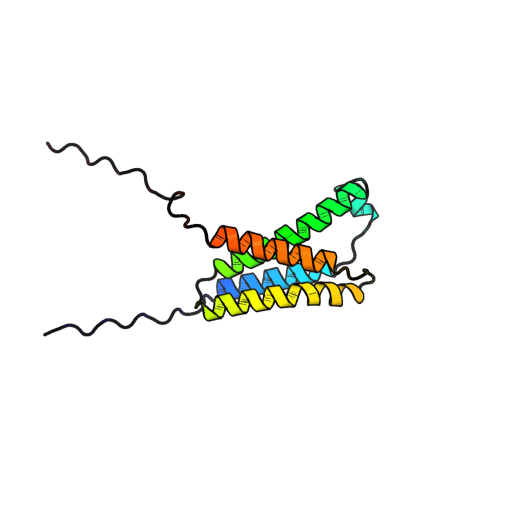42 ARG A N 1
ATOM 1097 C CA . ARG A 1 142 ? -49.269 26.245 7.622 1.00 81.44 142 ARG A CA 1
ATOM 1098 C C . ARG A 1 142 ? -50.552 26.842 7.045 1.00 81.44 142 ARG A C 1
ATOM 1100 O O . ARG A 1 142 ? -50.521 27.970 6.556 1.00 81.44 142 ARG A O 1
ATOM 1107 N N . ARG A 1 143 ? -51.626 26.056 7.060 1.00 81.12 143 ARG A N 1
ATOM 1108 C CA . ARG A 1 143 ? -52.991 26.534 6.829 1.00 81.12 143 ARG A CA 1
ATOM 1109 C C . ARG A 1 143 ? -53.592 27.016 8.137 1.00 81.12 143 ARG A C 1
ATOM 1111 O O . ARG A 1 143 ? -53.232 26.421 9.179 1.00 81.12 143 ARG A O 1
#

Sequence (143 aa):
MMEPPIAPRPNRPHRGGLLLFVLILAAWTVALCAPVDQSAAAEAIGPPGRRFYVSKLIHIVGYGSLTMLAAMIPNSLQGRRFLLLVLVLHAPLGEFLQGFFSRTPAVRDVLLDYVGIGLAMLVWRRPWSGIFRRPPTESPPRR

pLDDT: mean 88.2, std 11.3, range [52.12, 98.25]